Protein AF-A0A834I9G3-F1 (afdb_monomer_lite)

Foldseek 3Di:
DDDPPPPPPPPPPPPPDDCCVVQVPPDPVQSVLVVVVVVCVPPVDPLPDQPDDDQDDDQDDDPDADPQRANPPVVRRNVPGPNDDDDDPDDDDDPVPDDNPDDDD

InterPro domains:
  IPR010255 Haem peroxidase superfamily [SSF48113] (59-99)
  IPR019791 Haem peroxidase, animal-type [PF03098] (64-97)
  IPR019791 Haem peroxidase, animal-type [PS50292] (56-105)
  IPR037120 Haem peroxidase domain superfamily, animal type [G3DSA:1.10.640.10] (13-102)

Organism: Rhynchophorus ferrugineus (NCBI:txid354439)

Radius of gyration: 21.01 Å; chains: 1; bounding box: 56×39×60 Å

Structure (mmCIF, N/CA/C/O backbone):
data_AF-A0A834I9G3-F1
#
_entry.id   AF-A0A834I9G3-F1
#
loop_
_atom_site.group_PDB
_atom_site.id
_atom_site.type_symbol
_atom_site.label_atom_id
_atom_site.label_alt_id
_atom_site.label_comp_id
_atom_site.label_asym_id
_atom_site.label_entity_id
_atom_site.label_seq_id
_atom_site.pdbx_PDB_ins_code
_atom_site.Cartn_x
_atom_site.Cartn_y
_atom_site.Cartn_z
_atom_site.occupancy
_atom_site.B_iso_or_equiv
_atom_site.auth_seq_id
_atom_site.auth_comp_id
_atom_site.auth_asym_id
_atom_site.auth_atom_id
_atom_site.pdbx_PDB_model_num
ATOM 1 N N . MET A 1 1 ? 37.126 24.475 -42.784 1.00 43.03 1 MET A N 1
ATOM 2 C CA . MET A 1 1 ? 35.787 24.470 -42.160 1.00 43.03 1 MET A CA 1
ATOM 3 C C . MET A 1 1 ? 35.896 23.655 -40.876 1.00 43.03 1 MET A C 1
ATOM 5 O O . MET A 1 1 ? 35.914 22.436 -40.952 1.00 43.03 1 MET A O 1
ATOM 9 N N . LEU A 1 2 ? 36.148 24.306 -39.734 1.00 36.28 2 LEU A N 1
ATOM 10 C CA . LEU A 1 2 ? 36.284 23.621 -38.441 1.00 36.28 2 LEU A CA 1
ATOM 11 C C . LEU A 1 2 ? 34.886 23.242 -37.928 1.00 36.28 2 LEU A C 1
ATOM 13 O O . LEU A 1 2 ? 34.069 24.125 -37.684 1.00 36.28 2 LEU A O 1
ATOM 17 N N . LEU A 1 3 ? 34.623 21.947 -37.751 1.00 42.78 3 LEU A N 1
ATOM 18 C CA . LEU A 1 3 ? 33.475 21.456 -36.989 1.00 42.78 3 LEU A CA 1
ATOM 19 C C . LEU A 1 3 ? 33.824 21.553 -35.501 1.00 42.78 3 LEU A C 1
ATOM 21 O O . LEU A 1 3 ? 34.561 20.725 -34.973 1.00 42.78 3 LEU A O 1
ATOM 25 N N . ILE A 1 4 ? 33.322 22.589 -34.831 1.00 48.69 4 ILE A N 1
ATOM 26 C CA . ILE A 1 4 ? 33.361 22.678 -33.370 1.00 48.69 4 ILE A CA 1
ATOM 27 C C . ILE A 1 4 ? 32.308 21.697 -32.850 1.00 48.69 4 ILE A C 1
ATOM 29 O O . ILE A 1 4 ? 31.114 21.990 -32.856 1.00 48.69 4 ILE A O 1
ATOM 33 N N . VAL A 1 5 ? 32.745 20.508 -32.433 1.00 53.59 5 VAL A N 1
ATOM 34 C CA . VAL A 1 5 ? 31.914 19.599 -31.640 1.00 53.59 5 VAL A CA 1
ATOM 35 C C . VAL A 1 5 ? 31.813 20.222 -30.253 1.00 53.59 5 VAL A C 1
ATOM 37 O O . VAL A 1 5 ? 32.746 20.146 -29.456 1.00 53.59 5 VAL A O 1
ATOM 40 N N . VAL A 1 6 ? 30.704 20.909 -29.986 1.00 53.78 6 VAL A N 1
ATOM 41 C CA . VAL A 1 6 ? 30.372 21.385 -28.643 1.00 53.78 6 VAL A CA 1
ATOM 42 C C . VAL A 1 6 ? 30.082 20.147 -27.803 1.00 53.78 6 VAL A C 1
ATOM 44 O O . VAL A 1 6 ? 28.975 19.613 -27.816 1.00 53.78 6 VAL A O 1
ATOM 47 N N . VAL A 1 7 ? 31.102 19.653 -27.106 1.00 53.6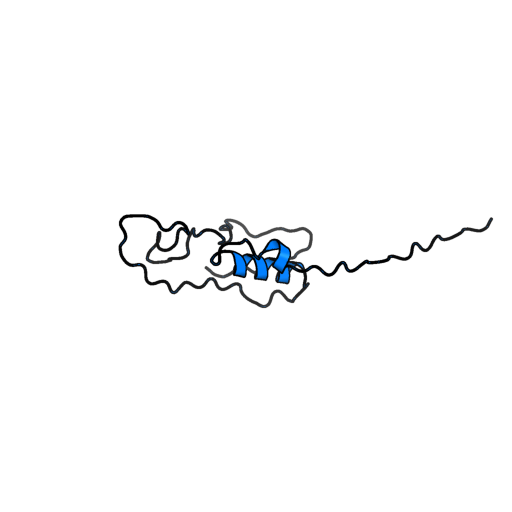2 7 VAL A N 1
ATOM 48 C CA . VAL A 1 7 ? 30.923 18.674 -26.037 1.00 53.62 7 VAL A CA 1
ATOM 49 C C . VAL A 1 7 ? 30.285 19.449 -24.895 1.00 53.62 7 VAL A C 1
ATOM 51 O O . VAL A 1 7 ? 30.975 20.085 -24.103 1.00 53.62 7 VAL A O 1
ATOM 54 N N . ILE A 1 8 ? 28.954 19.495 -24.875 1.00 60.00 8 ILE A N 1
ATOM 55 C CA . ILE A 1 8 ? 28.215 19.991 -23.717 1.00 60.00 8 ILE A CA 1
ATOM 56 C C . ILE A 1 8 ? 28.634 19.068 -22.569 1.00 60.00 8 ILE A C 1
ATOM 58 O O . ILE A 1 8 ? 28.369 17.866 -22.662 1.00 60.00 8 ILE A O 1
ATOM 62 N N . PRO A 1 9 ? 29.328 19.556 -21.524 1.00 52.34 9 PRO A N 1
ATOM 63 C CA . PRO A 1 9 ? 29.561 18.726 -20.364 1.00 52.34 9 PRO A CA 1
ATOM 64 C C . PRO A 1 9 ? 28.175 18.420 -19.804 1.00 52.34 9 PRO A C 1
ATOM 66 O O . PRO A 1 9 ? 27.458 19.328 -19.379 1.00 52.34 9 PRO A O 1
ATOM 69 N N . PHE A 1 10 ? 27.775 17.151 -19.865 1.00 53.34 10 PHE A N 1
ATOM 70 C CA . PHE A 1 10 ? 26.671 16.638 -19.072 1.00 53.34 10 PHE A CA 1
ATOM 71 C C . PHE A 1 10 ? 27.080 16.823 -17.610 1.00 53.34 10 PHE A C 1
ATOM 73 O O . PHE A 1 10 ? 27.695 15.959 -16.994 1.00 53.34 10 PHE A O 1
ATOM 80 N N . ILE A 1 11 ? 26.811 18.008 -17.067 1.00 52.16 11 ILE A N 1
ATOM 81 C CA . ILE A 1 11 ? 26.769 18.216 -15.632 1.00 52.16 11 ILE A CA 1
ATOM 82 C C . ILE A 1 11 ? 25.476 17.530 -15.209 1.00 52.16 11 ILE A C 1
ATOM 84 O O . ILE A 1 11 ? 24.421 18.155 -15.124 1.00 52.16 11 ILE A O 1
ATOM 88 N N . GLU A 1 12 ? 25.540 16.220 -14.987 1.00 56.12 12 GLU A N 1
ATOM 89 C CA . GLU A 1 12 ? 24.571 15.551 -14.133 1.00 56.12 12 GLU A CA 1
ATOM 90 C C . GLU A 1 12 ? 24.801 16.103 -12.734 1.00 56.12 12 GLU A C 1
ATOM 92 O O . GLU A 1 12 ? 25.559 15.578 -11.920 1.00 56.12 12 GLU A O 1
ATOM 97 N N . ALA A 1 13 ? 24.177 17.249 -12.472 1.00 50.53 13 ALA A N 1
ATOM 98 C CA . ALA A 1 13 ? 23.946 17.693 -11.123 1.00 50.53 13 ALA A CA 1
ATOM 99 C C . ALA A 1 13 ? 23.088 16.602 -10.482 1.00 50.53 13 ALA A C 1
ATOM 101 O O . ALA A 1 13 ? 21.868 16.587 -10.626 1.00 50.53 13 ALA A O 1
ATOM 102 N N . ALA A 1 14 ? 23.734 15.656 -9.805 1.00 58.25 14 ALA A N 1
ATOM 103 C CA . ALA A 1 14 ? 23.084 14.777 -8.857 1.00 58.25 14 ALA A CA 1
ATOM 104 C C . ALA A 1 14 ? 22.610 15.663 -7.700 1.00 58.25 14 ALA A C 1
ATOM 106 O O . ALA A 1 14 ? 23.270 15.797 -6.670 1.00 58.25 14 ALA A O 1
ATOM 107 N N . ILE A 1 15 ? 21.486 16.351 -7.907 1.00 62.59 15 ILE A N 1
ATOM 108 C CA . ILE A 1 15 ? 20.779 17.061 -6.852 1.00 62.59 15 ILE A CA 1
ATOM 109 C C . ILE A 1 15 ? 20.440 15.974 -5.838 1.00 62.59 15 ILE A C 1
ATOM 111 O O . ILE A 1 15 ? 19.680 15.057 -6.148 1.00 62.59 15 ILE A O 1
ATOM 115 N N . GLY A 1 16 ? 21.076 16.003 -4.667 1.00 62.62 16 GLY A N 1
ATOM 116 C CA . GLY A 1 16 ? 20.871 14.983 -3.646 1.00 62.62 16 GLY A CA 1
ATOM 117 C C . GLY A 1 16 ? 19.387 14.891 -3.299 1.00 62.62 16 GLY A C 1
ATOM 118 O O . GLY A 1 16 ? 18.850 15.761 -2.617 1.00 62.62 16 GLY A O 1
ATOM 119 N N . PHE A 1 17 ? 18.704 13.856 -3.791 1.00 72.69 17 PHE A N 1
ATOM 120 C CA . PHE A 1 17 ? 17.282 13.672 -3.537 1.00 72.69 17 PHE A CA 1
ATOM 121 C C . PHE A 1 17 ? 17.090 13.160 -2.109 1.00 72.69 17 PHE A C 1
ATOM 123 O O . PHE A 1 17 ? 17.277 11.974 -1.817 1.00 72.69 17 PHE A O 1
ATOM 130 N N . ASN A 1 18 ? 16.718 14.066 -1.204 1.00 85.06 18 ASN A N 1
ATOM 131 C CA . ASN A 1 18 ? 16.299 13.706 0.143 1.00 85.06 18 ASN A CA 1
ATOM 132 C C . ASN A 1 18 ? 14.790 13.419 0.160 1.00 85.06 18 ASN A C 1
ATOM 134 O O . ASN A 1 18 ? 13.958 14.321 0.227 1.00 85.06 18 ASN A O 1
ATOM 138 N N . ILE A 1 19 ? 14.449 12.134 0.128 1.00 85.81 19 ILE A N 1
ATOM 139 C CA . ILE A 1 19 ? 13.074 11.622 0.182 1.00 85.81 19 ILE A CA 1
ATOM 140 C C . ILE A 1 19 ? 12.293 12.061 1.435 1.00 85.81 19 ILE A C 1
ATOM 142 O O . ILE A 1 19 ? 11.063 12.150 1.412 1.00 85.81 19 ILE A O 1
ATOM 146 N N . SER A 1 20 ? 12.992 12.347 2.538 1.00 87.06 20 SER A N 1
ATOM 147 C CA . SER A 1 20 ? 12.378 12.763 3.803 1.00 87.06 20 SER A CA 1
ATOM 148 C C . SER A 1 20 ? 11.549 14.032 3.610 1.00 87.06 20 SER A C 1
ATOM 150 O O . SER A 1 20 ? 10.418 14.095 4.082 1.00 87.06 20 SER A O 1
ATOM 152 N N . THR A 1 21 ? 12.033 14.982 2.805 1.00 88.94 21 THR A N 1
ATOM 153 C CA . THR A 1 21 ? 11.339 16.244 2.502 1.00 88.94 21 THR A CA 1
ATOM 154 C C . THR A 1 21 ? 9.910 16.038 1.982 1.00 88.94 21 THR A C 1
ATOM 156 O O . THR A 1 21 ? 9.031 16.837 2.289 1.00 88.94 21 THR A O 1
ATOM 159 N N . TYR A 1 22 ? 9.650 14.943 1.260 1.00 86.19 22 TYR A N 1
ATOM 160 C CA . TYR A 1 22 ? 8.340 14.631 0.669 1.00 86.19 22 TYR A CA 1
ATOM 161 C C . TYR A 1 22 ? 7.489 13.681 1.516 1.00 86.19 22 TYR A C 1
ATOM 163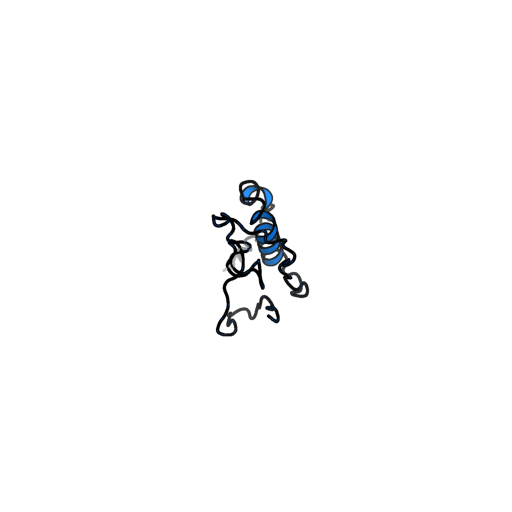 O O . TYR A 1 22 ? 6.293 13.539 1.278 1.00 86.19 22 TYR A O 1
ATOM 171 N N . THR A 1 23 ? 8.096 13.008 2.495 1.00 90.81 23 THR A N 1
ATOM 172 C CA . THR A 1 23 ? 7.446 11.934 3.263 1.00 90.81 23 THR A CA 1
ATOM 173 C C . THR A 1 23 ? 7.229 12.283 4.731 1.00 90.81 23 THR A C 1
ATOM 175 O O . THR A 1 23 ? 6.472 11.597 5.409 1.00 90.81 23 THR A O 1
ATOM 178 N N . ASN A 1 24 ? 7.824 13.367 5.235 1.00 92.94 24 ASN A N 1
ATOM 179 C CA . ASN A 1 24 ? 7.710 13.749 6.647 1.00 92.94 24 ASN A CA 1
ATOM 180 C C . ASN A 1 24 ? 6.283 14.097 7.079 1.00 92.94 24 ASN A C 1
ATOM 182 O O . ASN A 1 24 ? 5.924 13.814 8.216 1.00 92.94 24 ASN A O 1
ATOM 186 N N . ASN A 1 25 ? 5.476 14.653 6.173 1.00 93.62 25 ASN A N 1
ATOM 187 C CA . ASN A 1 25 ? 4.086 15.024 6.448 1.00 93.62 25 ASN A CA 1
ATOM 188 C C . ASN A 1 25 ? 3.090 13.891 6.154 1.00 93.62 25 ASN A C 1
ATOM 190 O O . ASN A 1 25 ? 1.880 14.104 6.239 1.00 93.62 25 ASN A O 1
ATOM 194 N N . LEU A 1 26 ? 3.572 12.709 5.752 1.00 92.25 26 LEU A N 1
ATOM 195 C CA . LEU A 1 26 ? 2.693 11.579 5.487 1.00 92.25 26 LEU A CA 1
ATOM 196 C C . LEU A 1 26 ? 2.245 10.930 6.800 1.00 92.25 26 LEU A C 1
ATOM 198 O O . LEU A 1 26 ? 3.055 10.799 7.720 1.00 92.25 26 LEU A O 1
ATOM 202 N N . PRO A 1 27 ? 0.986 10.472 6.865 1.00 92.00 27 PRO A N 1
ATOM 203 C CA . PRO A 1 27 ? 0.518 9.605 7.935 1.00 92.00 27 PRO A CA 1
ATOM 204 C C . PRO A 1 27 ? 1.409 8.367 8.092 1.00 92.00 27 PRO A C 1
ATOM 206 O O . PRO A 1 27 ? 1.896 7.822 7.097 1.00 92.00 27 PRO A O 1
ATOM 209 N N . GLU A 1 28 ? 1.605 7.917 9.330 1.00 88.12 28 GLU A N 1
ATOM 210 C CA . GLU A 1 28 ? 2.503 6.800 9.655 1.00 88.12 28 GLU A CA 1
ATOM 211 C C . GLU A 1 28 ? 2.079 5.471 8.999 1.00 88.12 28 GLU A C 1
ATOM 213 O O . GLU A 1 28 ? 2.934 4.636 8.729 1.00 88.12 28 GLU A O 1
ATOM 218 N N . ASP A 1 29 ? 0.800 5.305 8.642 1.00 84.44 29 ASP A N 1
ATOM 219 C CA . ASP A 1 29 ? 0.287 4.152 7.887 1.00 84.44 29 ASP A CA 1
ATOM 220 C C . ASP A 1 29 ? 0.750 4.127 6.417 1.00 84.44 29 ASP A C 1
ATOM 222 O O . ASP A 1 29 ? 0.935 3.060 5.837 1.00 84.44 29 ASP A O 1
ATOM 226 N N . VAL A 1 30 ? 0.983 5.289 5.796 1.00 88.88 30 VAL A N 1
ATOM 227 C CA . VAL A 1 30 ? 1.320 5.397 4.358 1.00 88.88 30 VAL A CA 1
ATOM 228 C C . VAL A 1 30 ? 2.797 5.722 4.129 1.00 88.88 30 VAL A C 1
ATOM 230 O O . VAL A 1 30 ? 3.398 5.313 3.131 1.00 88.88 30 VAL A O 1
ATOM 233 N N . LYS A 1 31 ? 3.404 6.459 5.058 1.00 90.44 31 LYS A N 1
ATOM 234 C CA . LYS A 1 31 ? 4.799 6.901 5.020 1.00 90.44 31 LYS A CA 1
ATOM 235 C C . LYS A 1 31 ? 5.815 5.788 4.721 1.00 90.44 31 LYS A C 1
ATOM 237 O O . LYS A 1 31 ? 6.626 6.013 3.819 1.00 90.44 31 LYS A O 1
ATOM 242 N N . PRO A 1 32 ? 5.802 4.609 5.378 1.00 86.25 32 PRO A N 1
ATOM 243 C CA . PRO A 1 32 ? 6.785 3.560 5.098 1.00 86.25 32 PRO A CA 1
ATOM 244 C C . PRO A 1 32 ? 6.636 3.001 3.679 1.00 86.25 32 PRO A C 1
ATOM 246 O O . PRO A 1 32 ? 7.637 2.825 2.984 1.00 86.25 32 PRO A O 1
ATOM 249 N N . THR A 1 33 ? 5.401 2.805 3.213 1.00 83.44 33 THR A N 1
ATOM 250 C CA . THR A 1 33 ? 5.098 2.309 1.863 1.00 83.44 33 THR A CA 1
ATOM 251 C C . THR A 1 33 ? 5.591 3.275 0.794 1.00 83.44 33 THR A C 1
ATOM 253 O O . THR A 1 33 ? 6.280 2.870 -0.140 1.00 83.44 33 THR A O 1
ATOM 256 N N . VAL A 1 34 ? 5.324 4.573 0.959 1.00 87.25 34 VAL A N 1
ATOM 257 C CA . VAL A 1 34 ? 5.793 5.606 0.023 1.00 87.25 34 VAL A CA 1
ATOM 258 C C . VAL A 1 34 ? 7.315 5.726 0.048 1.00 87.25 34 VAL A C 1
ATOM 260 O O . VAL A 1 34 ? 7.951 5.833 -1.002 1.00 87.25 34 VAL A O 1
ATOM 263 N N . GLN A 1 35 ? 7.927 5.658 1.234 1.00 87.31 35 GLN A N 1
ATOM 264 C CA . GLN A 1 35 ? 9.382 5.673 1.350 1.00 87.31 35 GLN A CA 1
ATOM 265 C C . GLN A 1 35 ? 10.034 4.475 0.659 1.00 87.31 35 GLN A C 1
ATOM 267 O O . GLN A 1 35 ? 11.066 4.633 0.005 1.00 87.31 35 GLN A O 1
ATOM 272 N N . LYS A 1 36 ? 9.438 3.288 0.799 1.00 81.69 36 LYS A N 1
ATOM 273 C CA . LYS A 1 36 ? 9.877 2.065 0.129 1.00 81.69 36 LYS A CA 1
ATOM 274 C C . LYS A 1 36 ? 9.746 2.200 -1.388 1.00 81.69 36 LYS A C 1
ATOM 276 O O . LY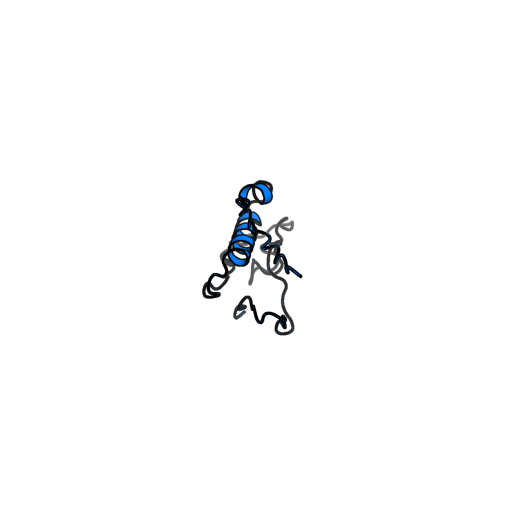S A 1 36 ? 10.736 1.983 -2.080 1.00 81.69 36 LYS A O 1
ATOM 281 N N . ALA A 1 37 ? 8.595 2.661 -1.880 1.00 80.88 37 ALA A N 1
ATOM 282 C CA . ALA A 1 37 ? 8.338 2.857 -3.306 1.00 80.88 37 ALA A CA 1
ATOM 283 C C . ALA A 1 37 ? 9.374 3.789 -3.954 1.00 80.88 37 ALA A C 1
ATOM 285 O O . ALA A 1 37 ? 10.076 3.391 -4.871 1.00 80.88 37 ALA A O 1
ATOM 286 N N . PHE A 1 38 ? 9.584 4.991 -3.417 1.00 84.12 38 PHE A N 1
ATOM 287 C CA . PHE A 1 38 ? 10.587 5.918 -3.959 1.00 84.12 38 PHE A CA 1
ATOM 288 C C . PHE A 1 38 ? 12.029 5.380 -3.896 1.00 84.12 38 PHE A C 1
ATOM 290 O O . PHE A 1 38 ? 12.842 5.703 -4.760 1.00 84.12 38 PHE A O 1
ATOM 297 N N . LYS A 1 39 ? 12.382 4.574 -2.882 1.00 79.88 39 LYS A N 1
ATOM 298 C CA . LYS A 1 39 ? 13.700 3.913 -2.830 1.00 79.88 39 LYS A CA 1
ATOM 299 C C . LYS A 1 39 ? 13.843 2.857 -3.929 1.00 79.88 39 LYS A C 1
ATOM 301 O O . LYS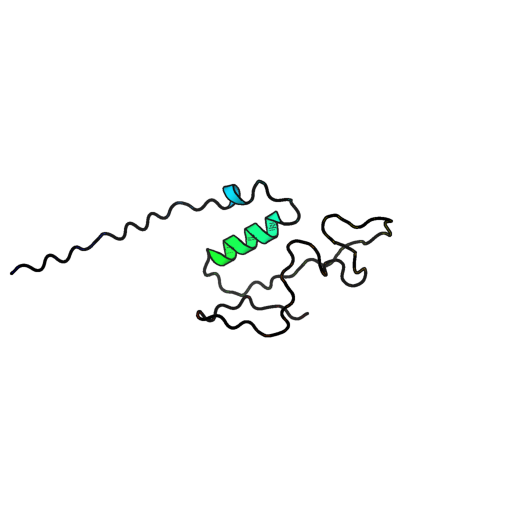 A 1 39 ? 14.939 2.734 -4.469 1.00 79.88 39 LYS A O 1
ATOM 306 N N . MET A 1 40 ? 12.763 2.140 -4.242 1.00 76.50 40 MET A N 1
ATOM 307 C CA . MET A 1 40 ? 12.695 1.148 -5.322 1.00 76.50 40 MET A CA 1
ATOM 308 C C . MET A 1 40 ? 12.696 1.787 -6.713 1.00 76.50 40 MET A C 1
ATOM 310 O O . MET A 1 40 ? 13.289 1.230 -7.619 1.00 76.50 40 MET A O 1
ATOM 314 N N . GLU A 1 41 ? 12.096 2.966 -6.882 1.00 77.88 41 GLU A N 1
ATOM 315 C CA . GLU A 1 41 ? 12.171 3.710 -8.150 1.00 77.88 41 GLU A CA 1
ATOM 316 C C . GLU A 1 41 ? 13.580 4.258 -8.411 1.00 77.88 41 GLU A C 1
ATOM 318 O O . GLU A 1 41 ? 14.056 4.297 -9.542 1.00 77.88 41 GLU A O 1
ATOM 323 N N . ARG A 1 42 ? 14.259 4.719 -7.352 1.00 76.81 42 ARG A N 1
ATOM 324 C CA . ARG A 1 42 ? 15.576 5.359 -7.464 1.00 76.81 42 ARG A CA 1
ATOM 325 C C . ARG A 1 42 ? 16.693 4.352 -7.675 1.00 76.81 42 ARG A C 1
ATOM 327 O O . ARG A 1 42 ? 17.579 4.560 -8.499 1.00 76.81 42 ARG A O 1
ATOM 334 N N . ASN A 1 43 ? 16.734 3.339 -6.820 1.00 62.59 43 ASN A N 1
ATOM 335 C CA . ASN A 1 43 ? 17.720 2.294 -6.956 1.00 62.59 43 ASN A CA 1
ATOM 336 C C . ASN A 1 43 ? 17.136 1.366 -8.012 1.00 62.59 43 ASN A C 1
ATOM 338 O O . ASN A 1 43 ? 16.088 0.793 -7.749 1.00 62.59 43 ASN A O 1
ATOM 342 N N . ASP A 1 44 ? 17.805 1.168 -9.146 1.00 59.28 44 ASP A N 1
ATOM 343 C CA . ASP A 1 44 ? 17.517 0.063 -10.077 1.00 59.28 44 ASP A CA 1
ATOM 344 C C . ASP A 1 44 ? 17.883 -1.282 -9.403 1.00 59.28 44 ASP A C 1
ATOM 346 O O . ASP A 1 44 ? 18.678 -2.086 -9.886 1.00 59.28 44 ASP A O 1
ATOM 350 N N . ALA A 1 45 ? 17.416 -1.448 -8.166 1.00 58.16 45 ALA A N 1
ATOM 351 C CA . ALA A 1 45 ? 17.679 -2.551 -7.289 1.00 58.16 45 ALA A CA 1
ATOM 352 C C . ALA A 1 45 ? 17.007 -3.769 -7.912 1.00 58.16 45 ALA A C 1
ATOM 354 O O . ALA A 1 45 ? 15.883 -3.660 -8.412 1.00 58.16 45 ALA A O 1
ATOM 355 N N . PRO A 1 46 ? 17.667 -4.934 -7.871 1.00 60.03 46 PRO A N 1
ATOM 356 C CA . PRO A 1 46 ? 17.053 -6.161 -8.335 1.00 60.03 46 PRO A CA 1
ATOM 357 C C . PRO A 1 46 ? 15.682 -6.322 -7.672 1.00 60.03 46 PRO A C 1
ATOM 359 O O . PRO A 1 46 ? 15.567 -6.211 -6.448 1.00 60.03 46 PRO A O 1
ATOM 362 N N . TRP A 1 47 ? 14.650 -6.569 -8.483 1.00 60.28 47 TRP A N 1
ATOM 363 C CA . TRP A 1 47 ? 13.281 -6.863 -8.052 1.00 60.28 47 TRP A CA 1
ATOM 364 C C . TRP A 1 47 ? 13.213 -8.227 -7.341 1.00 60.28 47 TRP A C 1
ATOM 366 O O . TRP A 1 47 ? 12.557 -9.156 -7.798 1.00 60.28 47 TRP A O 1
ATOM 376 N N . THR A 1 48 ? 13.966 -8.398 -6.259 1.00 55.88 48 THR A N 1
ATOM 377 C CA . THR A 1 48 ? 14.068 -9.651 -5.498 1.00 55.88 48 THR A CA 1
ATOM 378 C C . THR A 1 48 ? 13.352 -9.576 -4.157 1.00 55.88 48 THR A C 1
ATOM 380 O O . THR A 1 48 ? 13.058 -10.613 -3.568 1.00 55.88 48 THR A O 1
ATOM 383 N N . GLU A 1 49 ? 13.038 -8.375 -3.665 1.00 63.91 49 GLU A N 1
ATOM 384 C CA . GLU A 1 49 ? 12.277 -8.220 -2.428 1.00 63.91 49 GLU A CA 1
ATOM 385 C C . GLU A 1 49 ? 10.775 -8.266 -2.728 1.00 63.91 49 GLU A C 1
ATOM 387 O O . GLU A 1 49 ? 10.203 -7.330 -3.286 1.00 63.91 49 GLU A O 1
ATOM 392 N N . LYS A 1 50 ? 10.124 -9.370 -2.347 1.00 67.00 50 LYS A N 1
ATOM 393 C CA . LYS A 1 50 ? 8.665 -9.483 -2.399 1.00 67.00 50 LYS A CA 1
ATOM 394 C C . LYS A 1 50 ? 8.058 -8.435 -1.461 1.00 67.00 50 LYS A C 1
ATOM 396 O O . LYS A 1 50 ? 8.370 -8.406 -0.270 1.00 67.00 50 LYS A O 1
ATOM 401 N N . CYS A 1 51 ? 7.168 -7.592 -1.974 1.00 68.62 51 CYS A N 1
ATOM 402 C CA . CYS A 1 51 ? 6.353 -6.715 -1.138 1.00 68.62 51 CYS A CA 1
ATOM 403 C C . CYS A 1 51 ? 5.320 -7.566 -0.390 1.00 68.62 51 CYS A C 1
ATOM 405 O O . CYS A 1 51 ? 4.265 -7.889 -0.926 1.00 68.62 51 CYS A O 1
ATOM 407 N N . ILE A 1 52 ? 5.649 -7.981 0.832 1.00 67.19 52 ILE A N 1
ATOM 408 C CA . ILE A 1 52 ? 4.714 -8.677 1.714 1.00 67.19 52 ILE A CA 1
ATOM 409 C C . ILE A 1 52 ? 3.936 -7.606 2.479 1.00 67.19 52 ILE A C 1
ATOM 411 O O . ILE A 1 52 ? 4.533 -6.819 3.211 1.00 67.19 52 ILE A O 1
ATOM 415 N N . ALA A 1 53 ? 2.621 -7.549 2.274 1.00 68.44 53 ALA A N 1
ATOM 416 C CA . ALA A 1 53 ? 1.745 -6.772 3.139 1.00 68.44 53 ALA A CA 1
ATOM 417 C C . ALA A 1 53 ? 1.621 -7.505 4.480 1.00 68.44 53 ALA A C 1
ATOM 419 O O . ALA A 1 53 ? 1.359 -8.706 4.496 1.00 68.44 53 ALA A O 1
ATOM 420 N N . GLU A 1 54 ? 1.820 -6.801 5.592 1.00 70.88 54 GLU A N 1
ATOM 421 C CA . GLU A 1 54 ? 1.540 -7.364 6.913 1.00 70.88 54 GLU A CA 1
ATOM 422 C C . GLU A 1 54 ? 0.034 -7.614 7.035 1.00 70.88 54 GLU A C 1
ATOM 424 O O . GLU A 1 54 ? -0.760 -6.721 6.760 1.00 70.88 54 GLU A O 1
ATOM 429 N N . ASP A 1 55 ? -0.381 -8.821 7.411 1.00 68.81 55 ASP A N 1
ATOM 430 C CA . ASP A 1 55 ? -1.794 -9.209 7.533 1.00 68.81 55 ASP A CA 1
ATOM 431 C C . ASP A 1 55 ? -2.232 -9.446 8.986 1.00 68.81 55 ASP A C 1
ATOM 433 O O . ASP A 1 55 ? -3.391 -9.771 9.255 1.00 68.81 55 ASP A O 1
ATOM 437 N N . ASN A 1 56 ? -1.321 -9.245 9.938 1.00 68.31 56 ASN A N 1
ATOM 438 C CA . ASN A 1 56 ? -1.496 -9.688 11.312 1.00 68.31 56 ASN A CA 1
ATOM 439 C C . ASN A 1 56 ? -2.156 -8.601 12.175 1.00 68.31 56 ASN A C 1
ATOM 441 O O . ASN A 1 56 ? -1.526 -7.960 13.015 1.00 68.31 56 ASN A O 1
ATOM 445 N N . PHE A 1 57 ? -3.452 -8.385 11.943 1.00 76.56 57 PHE A N 1
ATOM 446 C CA . PHE A 1 57 ? -4.268 -7.434 12.697 1.00 76.56 57 PHE A CA 1
ATOM 447 C C . PHE A 1 57 ? -5.251 -8.153 13.620 1.00 76.56 57 PHE A C 1
ATOM 449 O O . PHE A 1 57 ? -6.005 -9.030 13.201 1.00 76.56 57 PHE A O 1
ATOM 456 N N . ASN A 1 58 ? -5.318 -7.713 14.877 1.00 86.75 58 ASN A N 1
ATOM 457 C CA . ASN A 1 58 ? -6.453 -8.034 15.734 1.00 86.75 58 ASN A CA 1
ATOM 458 C C . ASN A 1 58 ? -7.630 -7.126 15.343 1.00 86.75 58 ASN A C 1
ATOM 460 O O . ASN A 1 58 ? -7.521 -5.907 15.465 1.00 86.75 58 ASN A O 1
ATOM 464 N N . CYS A 1 59 ? -8.743 -7.707 14.890 1.00 91.69 59 CYS A N 1
ATOM 465 C CA . CYS A 1 59 ? -9.927 -6.975 14.432 1.00 91.69 59 CYS A CA 1
ATOM 466 C C . CYS A 1 59 ? -11.081 -7.066 15.446 1.00 91.69 59 CYS A C 1
ATOM 468 O O . CYS A 1 59 ? -12.020 -7.842 15.236 1.00 91.69 59 CYS A O 1
ATOM 470 N N . PRO A 1 60 ? -11.044 -6.307 16.560 1.00 92.62 60 PRO A N 1
ATOM 471 C CA . PRO A 1 60 ? -12.141 -6.286 17.515 1.00 92.62 60 PRO A CA 1
ATOM 472 C C . PRO A 1 60 ? -13.403 -5.667 16.889 1.00 92.62 60 PRO A C 1
ATOM 474 O O . PRO A 1 60 ? -13.309 -4.787 16.028 1.00 92.62 60 PRO A O 1
ATOM 477 N N . PRO A 1 61 ? -14.603 -6.078 17.333 1.00 92.81 61 PRO A N 1
ATOM 478 C CA . PRO A 1 61 ? -15.844 -5.495 16.848 1.00 92.81 61 PRO A CA 1
ATOM 479 C C . PRO A 1 61 ? -15.915 -4.006 17.212 1.00 92.81 61 PRO A C 1
ATOM 481 O O . PRO A 1 61 ? -15.785 -3.620 18.372 1.00 92.81 61 PRO A O 1
ATOM 484 N N . SER A 1 62 ? -16.164 -3.172 16.207 1.00 91.81 62 SER A N 1
ATOM 485 C CA . SER A 1 62 ? -16.369 -1.730 16.343 1.00 91.81 62 SER A CA 1
ATOM 486 C C . SER A 1 62 ? -17.648 -1.327 15.617 1.00 91.81 62 SER A C 1
ATOM 488 O O . SER A 1 62 ? -18.008 -1.907 14.593 1.00 91.81 62 SER A O 1
ATOM 490 N N . LYS A 1 63 ? -18.334 -0.301 16.129 1.00 95.62 63 LYS A N 1
ATOM 491 C CA . LYS A 1 63 ? -19.516 0.273 15.470 1.00 95.62 63 LYS A CA 1
ATOM 492 C C . LYS A 1 63 ? -19.155 1.042 14.193 1.00 95.62 63 LYS A C 1
ATOM 494 O O . LYS A 1 63 ? -19.990 1.167 13.301 1.00 95.62 63 LYS A O 1
ATOM 499 N N . PHE A 1 64 ? -17.941 1.585 14.116 1.00 95.31 64 PHE A N 1
ATOM 500 C CA . PHE A 1 64 ? -17.523 2.490 13.047 1.00 95.31 64 PHE A CA 1
ATOM 501 C C . PHE A 1 64 ? -16.283 1.978 12.323 1.00 95.31 64 PHE A C 1
ATOM 503 O O . PHE A 1 64 ? -15.476 1.235 12.885 1.00 95.31 64 PHE A O 1
ATOM 510 N N . ARG A 1 65 ? -16.141 2.409 11.067 1.00 93.50 65 ARG A N 1
ATOM 511 C CA . ARG A 1 65 ? -14.987 2.086 10.227 1.00 93.50 65 ARG A CA 1
ATOM 512 C C . ARG A 1 65 ? -13.746 2.817 10.727 1.00 93.50 65 ARG A C 1
ATOM 514 O O . ARG A 1 65 ? -13.832 3.958 11.180 1.00 93.50 65 ARG A O 1
ATOM 521 N N . THR A 1 66 ? -12.600 2.169 10.587 1.00 92.00 66 THR A N 1
ATOM 522 C CA . THR A 1 66 ? -11.299 2.825 10.704 1.00 92.00 66 THR A CA 1
ATOM 523 C C . THR A 1 66 ? -11.122 3.814 9.547 1.00 92.00 66 THR A C 1
ATOM 525 O O . THR A 1 66 ? -11.648 3.609 8.451 1.00 92.00 66 THR A O 1
ATOM 528 N N . ALA A 1 67 ? -10.379 4.899 9.774 1.00 91.38 67 ALA A N 1
ATOM 529 C CA . ALA A 1 67 ? -10.050 5.855 8.711 1.00 91.38 67 ALA A CA 1
ATOM 530 C C . ALA A 1 67 ? -9.094 5.254 7.661 1.00 91.38 67 ALA A C 1
ATOM 532 O O . ALA A 1 67 ? -9.057 5.704 6.517 1.00 91.38 67 ALA A O 1
ATOM 533 N N . THR A 1 68 ? -8.331 4.235 8.057 1.00 90.69 68 THR A N 1
ATOM 534 C CA . THR A 1 68 ? -7.395 3.477 7.221 1.00 90.69 68 THR A CA 1
ATOM 535 C C . THR A 1 68 ? -8.101 2.456 6.328 1.00 90.69 68 THR A C 1
ATOM 537 O O . THR A 1 68 ? -7.587 2.128 5.263 1.00 90.69 68 THR A O 1
ATOM 540 N N . GLY A 1 69 ? -9.291 1.983 6.719 1.00 91.81 69 GLY A N 1
ATOM 541 C CA . GLY A 1 69 ? -10.031 0.917 6.033 1.00 91.81 69 GLY A CA 1
ATOM 542 C C . GLY A 1 69 ? -9.720 -0.493 6.549 1.00 91.81 69 GLY A C 1
ATOM 543 O O . GLY A 1 69 ? -10.325 -1.455 6.077 1.00 91.81 69 GLY A O 1
ATOM 544 N N . GLU A 1 70 ? -8.819 -0.616 7.528 1.00 90.75 70 GLU A N 1
ATOM 545 C CA . GLU A 1 70 ? -8.440 -1.884 8.162 1.00 90.75 70 GLU A CA 1
ATOM 546 C C . GLU A 1 70 ? -9.645 -2.582 8.800 1.00 90.75 70 GLU A C 1
ATOM 548 O O . GLU A 1 70 ? -10.581 -1.932 9.280 1.00 90.75 70 GLU A O 1
ATOM 553 N N . CYS A 1 71 ? -9.601 -3.915 8.836 1.00 92.50 71 CYS A N 1
ATOM 554 C CA . CYS A 1 71 ? -10.603 -4.768 9.481 1.00 92.50 71 CYS A CA 1
ATOM 555 C C . CYS A 1 71 ? -12.021 -4.686 8.891 1.00 92.50 71 CYS A C 1
ATOM 557 O O . CYS A 1 71 ? -12.969 -5.206 9.480 1.00 92.50 71 CYS A O 1
ATOM 559 N N . ASN A 1 72 ? -12.189 -4.101 7.702 1.00 93.25 72 ASN A N 1
ATOM 560 C CA . ASN A 1 72 ? -13.436 -4.214 6.942 1.00 93.25 72 ASN A CA 1
ATOM 561 C C . ASN A 1 72 ? -13.717 -5.681 6.565 1.00 93.25 72 ASN A C 1
ATOM 563 O O . ASN A 1 72 ? -14.845 -6.158 6.679 1.00 93.25 72 ASN A O 1
ATOM 567 N N . ASN A 1 73 ? -12.662 -6.412 6.193 1.00 92.44 73 ASN A N 1
ATOM 568 C CA . ASN A 1 73 ? -12.687 -7.852 5.993 1.00 92.44 73 ASN A CA 1
ATOM 569 C C . ASN A 1 73 ? -11.915 -8.545 7.124 1.00 92.44 73 ASN A C 1
ATOM 571 O O . ASN A 1 73 ? -10.693 -8.541 7.139 1.00 92.44 73 ASN A O 1
ATOM 575 N N . VAL A 1 74 ? -12.625 -9.181 8.055 1.00 91.12 74 VAL A N 1
ATOM 576 C CA . VAL A 1 74 ? -12.009 -9.839 9.224 1.00 91.12 74 VAL A CA 1
ATOM 577 C C . VAL A 1 74 ? -11.112 -11.024 8.833 1.00 91.12 74 VAL A C 1
ATOM 579 O O . VAL A 1 74 ? -10.183 -11.347 9.563 1.00 91.12 74 VAL A O 1
ATOM 582 N N . ARG A 1 75 ? -11.359 -11.670 7.683 1.00 90.06 75 ARG A N 1
ATOM 583 C CA . ARG A 1 75 ? -10.500 -12.762 7.184 1.00 90.06 75 ARG A CA 1
ATOM 584 C C . ARG A 1 75 ? -9.232 -12.247 6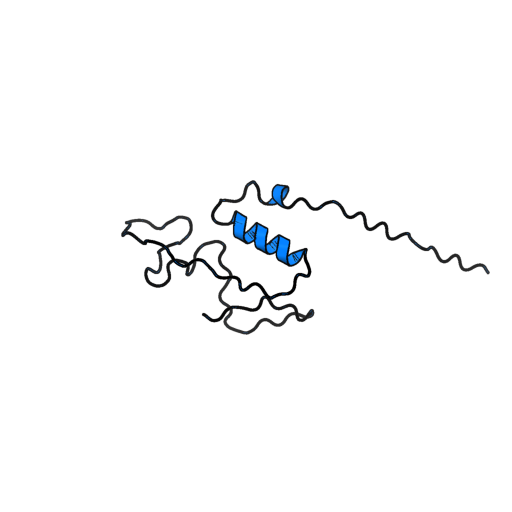.509 1.00 90.06 75 ARG A C 1
ATOM 586 O O . ARG A 1 75 ? -8.226 -12.940 6.524 1.00 90.06 75 ARG A O 1
ATOM 593 N N . HIS A 1 76 ? -9.302 -11.055 5.920 1.00 89.62 76 HIS A N 1
ATOM 594 C CA . HIS A 1 76 ? -8.188 -10.399 5.240 1.00 89.62 76 HIS A CA 1
ATOM 595 C C . HIS A 1 76 ? -8.153 -8.914 5.631 1.00 89.62 76 HIS A C 1
ATOM 597 O O . HIS A 1 76 ? -8.645 -8.069 4.875 1.00 89.62 76 HIS A O 1
ATOM 603 N N . PRO A 1 77 ? -7.616 -8.581 6.820 1.00 90.94 77 PRO A N 1
ATOM 604 C CA . PRO A 1 77 ? -7.761 -7.253 7.425 1.00 90.94 77 PRO A CA 1
ATOM 605 C C . PRO A 1 77 ? -7.243 -6.087 6.583 1.00 90.94 77 PRO A C 1
ATOM 607 O O . PRO A 1 77 ? -7.716 -4.963 6.754 1.00 90.94 77 PRO A O 1
ATOM 610 N N . THR A 1 78 ? -6.307 -6.354 5.672 1.00 87.69 78 THR A N 1
ATOM 611 C CA . THR A 1 78 ? -5.669 -5.363 4.798 1.00 87.69 78 THR A CA 1
ATOM 612 C C . THR A 1 78 ? -6.333 -5.189 3.435 1.00 87.69 78 THR A C 1
ATOM 614 O O . THR A 1 78 ? -5.936 -4.323 2.656 1.00 87.69 78 THR A O 1
ATOM 617 N N . TRP A 1 79 ? -7.367 -5.964 3.103 1.00 90.12 79 TRP A N 1
ATOM 618 C CA . TRP A 1 79 ? -8.036 -5.815 1.812 1.00 90.12 79 TRP A CA 1
ATOM 619 C C . TRP A 1 79 ? -8.834 -4.512 1.744 1.00 90.12 79 TRP A C 1
ATOM 621 O O . TRP A 1 79 ? -9.825 -4.331 2.450 1.00 90.12 79 TRP A O 1
ATOM 631 N N . GLY A 1 80 ? -8.415 -3.623 0.842 1.00 88.62 80 GLY A N 1
ATOM 632 C CA . GLY A 1 80 ? -9.063 -2.330 0.620 1.00 88.62 80 GLY A CA 1
ATOM 633 C C . GLY A 1 80 ? -8.628 -1.227 1.586 1.00 88.62 80 GLY A C 1
ATOM 634 O O . GLY A 1 80 ? -9.297 -0.194 1.646 1.00 88.62 80 GLY A O 1
ATOM 635 N N . ILE A 1 81 ? -7.530 -1.417 2.326 1.00 90.25 81 ILE A N 1
ATOM 636 C CA . ILE A 1 81 ? -6.934 -0.338 3.121 1.00 90.25 81 ILE A CA 1
ATOM 637 C C . ILE A 1 81 ? -6.362 0.749 2.213 1.00 90.25 81 ILE A C 1
ATOM 639 O O . ILE A 1 81 ? -5.946 0.502 1.077 1.00 90.25 81 ILE A O 1
ATOM 643 N N . ARG A 1 82 ? -6.296 1.975 2.724 1.00 89.81 82 ARG A N 1
ATOM 644 C CA . ARG A 1 82 ? -5.607 3.065 2.035 1.00 89.81 82 ARG A CA 1
ATOM 645 C C . ARG A 1 82 ? -4.111 2.766 1.909 1.00 89.81 82 ARG A C 1
ATOM 647 O O . ARG A 1 82 ? -3.510 2.178 2.798 1.00 89.81 82 ARG A O 1
ATOM 654 N N . GLY A 1 83 ? -3.504 3.198 0.808 1.00 84.38 83 GLY A N 1
ATOM 655 C CA . GLY A 1 83 ? -2.075 2.981 0.559 1.00 84.38 83 GLY A CA 1
ATOM 656 C C . GLY A 1 83 ? -1.709 1.569 0.084 1.00 84.38 83 GLY A C 1
ATOM 657 O O . GLY A 1 83 ? -0.559 1.363 -0.298 1.00 84.38 83 GLY A O 1
ATOM 658 N N . ALA A 1 84 ? -2.657 0.625 0.041 1.00 83.19 84 ALA A N 1
ATOM 659 C CA . ALA A 1 84 ? -2.464 -0.665 -0.616 1.00 83.19 84 ALA A CA 1
ATOM 660 C C . ALA A 1 84 ? -2.447 -0.523 -2.153 1.00 83.19 84 ALA A C 1
ATOM 662 O O . ALA A 1 84 ? -3.101 0.377 -2.696 1.00 83.19 84 ALA A O 1
ATOM 663 N N . PRO A 1 85 ? -1.729 -1.406 -2.873 1.00 81.94 85 PRO A N 1
ATOM 664 C CA . PRO A 1 85 ? -1.764 -1.433 -4.329 1.00 81.94 85 PRO A CA 1
ATOM 665 C C . PRO A 1 85 ? -3.157 -1.812 -4.845 1.00 81.94 85 PRO A C 1
ATOM 667 O O . PRO A 1 85 ? -3.909 -2.548 -4.203 1.00 81.94 85 PRO A O 1
ATOM 670 N N . PHE A 1 86 ? -3.495 -1.331 -6.041 1.00 84.75 86 PHE A N 1
ATOM 671 C CA . PHE A 1 86 ? -4.719 -1.753 -6.713 1.00 84.75 86 PHE A CA 1
ATOM 672 C C . PHE A 1 86 ? -4.632 -3.215 -7.149 1.00 84.75 86 PHE A C 1
ATOM 674 O O . PHE A 1 86 ? -3.614 -3.661 -7.676 1.00 84.75 86 PHE A O 1
ATOM 681 N N . LEU A 1 87 ? -5.752 -3.925 -7.008 1.00 85.94 87 LEU A N 1
ATOM 682 C CA . LEU A 1 87 ? -5.930 -5.251 -7.582 1.00 85.94 87 LEU A CA 1
ATOM 683 C C . LEU A 1 87 ? -5.782 -5.190 -9.108 1.00 85.94 87 LEU A C 1
ATOM 685 O O . LEU A 1 87 ? -6.467 -4.410 -9.775 1.00 85.94 87 LEU A O 1
ATOM 689 N N . ARG A 1 88 ? -4.938 -6.055 -9.672 1.00 84.94 88 ARG A N 1
ATOM 690 C CA . ARG A 1 88 ? -4.795 -6.210 -11.122 1.00 84.94 88 ARG A CA 1
ATOM 691 C C . ARG A 1 88 ? -5.621 -7.397 -11.611 1.00 84.94 88 ARG A C 1
ATOM 693 O O . ARG A 1 88 ? -5.362 -8.535 -11.238 1.00 84.94 88 ARG A O 1
ATOM 700 N N . LEU A 1 89 ? -6.594 -7.130 -12.485 1.00 88.81 89 LEU A N 1
ATOM 701 C CA . LEU A 1 89 ? -7.375 -8.179 -13.160 1.00 88.81 89 LEU A CA 1
ATOM 702 C C . LEU A 1 89 ? -6.605 -8.839 -14.313 1.00 88.81 89 LEU A C 1
ATOM 704 O O . LEU A 1 89 ? -6.913 -9.965 -14.692 1.00 88.81 89 LEU A O 1
ATOM 708 N N . LEU A 1 90 ? -5.621 -8.133 -14.877 1.00 88.56 90 LEU A N 1
ATOM 709 C CA . LEU A 1 90 ? -4.775 -8.588 -15.979 1.00 88.56 90 LEU A CA 1
ATOM 710 C C . LEU A 1 90 ? -3.298 -8.289 -15.675 1.00 88.56 90 LEU A C 1
ATOM 712 O O . LEU A 1 90 ? -3.015 -7.331 -14.946 1.00 88.56 90 LEU A O 1
ATOM 716 N N . PRO A 1 91 ? -2.354 -9.060 -16.246 1.00 84.12 91 PRO A N 1
ATOM 717 C CA . PRO A 1 91 ? -0.926 -8.802 -16.088 1.00 84.12 91 PRO A CA 1
ATOM 718 C C . PRO A 1 91 ? -0.506 -7.395 -16.560 1.00 84.12 91 PRO A C 1
ATOM 720 O O . PRO A 1 91 ? -1.090 -6.871 -17.514 1.00 84.12 91 PRO A O 1
ATOM 723 N N . PRO A 1 92 ? 0.513 -6.772 -15.936 1.00 83.25 92 PRO A N 1
ATOM 724 C CA . PRO A 1 92 ? 1.066 -5.504 -16.407 1.00 83.25 92 PRO A CA 1
ATOM 725 C C . PRO A 1 92 ? 1.757 -5.653 -17.767 1.00 83.25 92 PRO A C 1
ATOM 727 O O . PRO A 1 92 ? 2.437 -6.649 -18.003 1.00 83.25 92 PRO A O 1
ATOM 730 N N . ILE A 1 93 ? 1.667 -4.628 -18.619 1.00 87.38 93 ILE A N 1
ATOM 731 C CA . ILE A 1 93 ? 2.433 -4.537 -19.870 1.00 87.38 93 ILE A CA 1
ATOM 732 C C . ILE A 1 93 ? 3.054 -3.137 -19.944 1.00 87.38 93 ILE A C 1
ATOM 734 O O . ILE A 1 93 ? 2.380 -2.172 -20.303 1.00 87.38 93 ILE A O 1
ATOM 738 N N . TYR A 1 94 ? 4.329 -3.029 -19.568 1.00 84.31 94 TYR A N 1
ATOM 739 C CA . TYR A 1 94 ? 5.112 -1.789 -19.625 1.00 84.31 94 TYR A CA 1
ATOM 740 C C . TYR A 1 94 ? 6.193 -1.882 -20.709 1.00 84.31 94 TYR A C 1
ATOM 742 O O . TYR A 1 94 ? 6.708 -2.965 -20.986 1.00 84.31 94 TYR A O 1
ATOM 750 N N . ALA A 1 95 ? 6.534 -0.751 -21.333 1.00 87.56 95 ALA A N 1
ATOM 751 C CA . ALA A 1 95 ? 7.477 -0.701 -22.458 1.00 87.56 95 ALA A CA 1
ATOM 752 C C . ALA A 1 95 ? 8.931 -1.016 -22.062 1.00 87.56 95 ALA A C 1
ATOM 754 O O . ALA A 1 95 ? 9.707 -1.478 -22.893 1.00 87.56 95 ALA A O 1
ATOM 755 N N . ASP A 1 96 ? 9.292 -0.770 -20.804 1.00 81.31 96 ASP A N 1
ATOM 756 C CA . ASP A 1 96 ? 10.623 -1.010 -20.241 1.00 81.31 96 ASP A CA 1
ATOM 757 C C . ASP A 1 96 ? 10.794 -2.429 -19.672 1.00 81.31 96 ASP A C 1
ATOM 759 O O . ASP A 1 96 ? 11.873 -2.778 -19.195 1.00 81.31 96 ASP A O 1
ATOM 763 N N . GLY A 1 97 ? 9.740 -3.251 -19.705 1.00 73.94 97 GLY A N 1
ATOM 764 C CA . GLY A 1 97 ? 9.750 -4.602 -19.149 1.00 73.94 97 GLY A CA 1
ATOM 765 C C . GLY A 1 97 ? 9.932 -4.656 -17.628 1.00 73.94 97 GLY A C 1
ATOM 766 O O . GLY A 1 97 ? 10.106 -5.750 -17.089 1.00 73.94 97 GLY A O 1
ATOM 767 N N . LYS A 1 98 ? 9.886 -3.517 -16.919 1.00 74.00 98 LYS A N 1
ATOM 768 C CA . LYS A 1 98 ? 9.987 -3.496 -15.459 1.00 74.00 98 LYS A CA 1
ATOM 769 C C . LYS A 1 98 ? 8.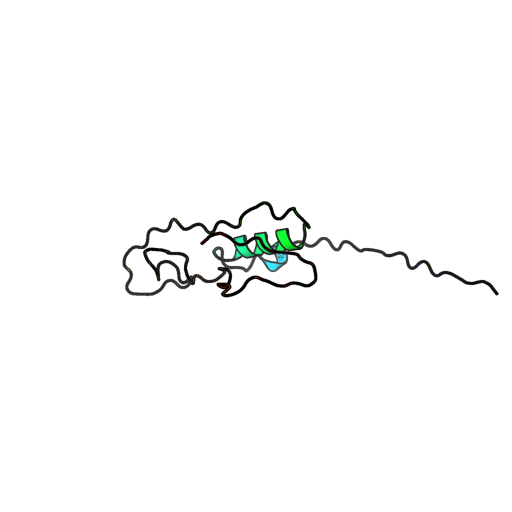652 -3.922 -14.868 1.00 74.00 98 LYS A C 1
ATOM 771 O O . LYS A 1 98 ? 7.615 -3.298 -15.076 1.00 74.00 98 LYS A O 1
ATOM 776 N N . LEU A 1 99 ? 8.683 -5.018 -14.124 1.00 70.00 99 LEU A N 1
ATOM 777 C CA . LEU A 1 99 ? 7.544 -5.512 -13.375 1.00 70.00 99 LEU A CA 1
ATOM 778 C C . LEU A 1 99 ? 7.894 -5.409 -11.897 1.00 70.00 99 LEU A C 1
ATOM 780 O O . LEU A 1 99 ? 8.876 -5.992 -11.441 1.00 70.00 99 LEU A O 1
ATOM 784 N N . LEU A 1 100 ? 7.037 -4.731 -11.138 1.00 61.66 100 LEU A N 1
ATOM 785 C CA . LEU A 1 100 ? 6.835 -5.122 -9.753 1.00 61.66 100 LEU A CA 1
ATOM 786 C C . LEU A 1 100 ? 6.329 -6.565 -9.830 1.00 61.66 100 LEU A C 1
ATOM 788 O O . LEU A 1 100 ? 5.216 -6.790 -10.305 1.00 61.66 100 LEU A O 1
ATOM 792 N N . TYR A 1 101 ? 7.163 -7.546 -9.487 1.00 53.66 101 TYR A N 1
ATOM 793 C CA . TYR A 1 101 ? 6.698 -8.920 -9.341 1.00 53.66 101 TYR A CA 1
ATOM 794 C C . TYR A 1 101 ? 5.639 -8.939 -8.228 1.00 53.66 101 TYR A C 1
ATOM 796 O O . TYR A 1 101 ? 5.971 -9.053 -7.050 1.00 53.66 101 TYR A O 1
ATOM 804 N N . ASP A 1 102 ? 4.363 -8.822 -8.595 1.00 56.00 102 ASP A N 1
ATOM 805 C CA . ASP A 1 102 ? 3.266 -9.296 -7.758 1.00 56.00 102 ASP A CA 1
ATOM 806 C C . ASP A 1 102 ? 3.434 -10.826 -7.697 1.00 56.00 102 ASP A C 1
ATOM 808 O O . ASP A 1 102 ? 3.518 -11.513 -8.711 1.00 56.00 102 ASP A O 1
ATOM 812 N N . GLY A 1 103 ? 3.634 -11.435 -6.536 1.00 43.12 103 GLY A N 1
ATOM 813 C CA . GLY A 1 103 ? 2.660 -11.318 -5.466 1.00 43.12 103 GLY A CA 1
ATOM 814 C C . GLY A 1 103 ? 1.558 -12.332 -5.745 1.00 43.12 103 GLY A C 1
ATOM 815 O O . GLY A 1 103 ? 0.493 -11.987 -6.235 1.00 43.12 103 GLY A O 1
ATOM 816 N N . VAL A 1 104 ? 1.854 -13.608 -5.476 1.00 38.25 104 VAL A N 1
ATOM 817 C CA . VAL A 1 104 ? 0.828 -14.625 -5.211 1.00 38.25 104 VAL A CA 1
ATOM 818 C C . VAL A 1 104 ? -0.130 -14.045 -4.167 1.00 38.25 104 VAL A C 1
ATOM 820 O O . VAL A 1 104 ? 0.357 -13.567 -3.137 1.00 38.25 104 VAL A O 1
ATOM 823 N N . TYR A 1 105 ? -1.429 -14.060 -4.484 1.00 44.47 105 TYR A N 1
ATOM 824 C CA . TYR A 1 105 ? -2.532 -13.820 -3.550 1.00 44.47 105 TYR A CA 1
ATOM 825 C C . TYR A 1 105 ? -2.396 -14.650 -2.274 1.00 44.47 105 TYR A C 1
ATOM 827 O O . TYR A 1 105 ? -2.017 -15.838 -2.392 1.00 44.47 105 TYR A O 1
#

Secondary structure (DSSP, 8-state):
------------------THHHHTTS-TTTHHHHHHHHHHHHS---TTS--PPP--------SS--SS-TTSSTTSTTTT-TTPPPPPSS----TT---------

pLDDT: mean 76.43, std 15.96, range [36.28, 95.62]

Sequence (105 aa):
MLLIVVVIPFIEAAIGFNISTYTNNLPEDVKPTVQKAFKMERNDAPWTEKCIAEDNFNCPPSKFRTATGECNNVRHPTWGIRGAPFLRLLPPIYADGKLLYDGVY